Protein AF-A0A183GNK3-F1 (afdb_monomer)

InterPro domains:
  IPR004944 Cyclin-dependent kinase 5 activator [PF03261] (1-111)
  IPR004944 Cyclin-dependent kinase 5 activator [PTHR23401] (1-110)
  IPR036915 Cyclin-like superfamily [SSF47954] (1-109)

Radius of gyration: 15.93 Å; Cα contacts (8 Å, |Δi|>4): 62; chains: 1; bounding box: 38×26×45 Å

Solvent-accessible surface area (backbone atoms only — not comparable to full-atom values): 6895 Å² total; per-residue (Å²): 106,60,69,44,48,55,46,44,71,75,62,60,62,68,78,89,74,59,87,45,72,68,53,48,48,46,54,52,28,49,40,49,50,52,41,45,72,70,75,42,91,60,99,72,76,79,66,69,89,48,38,73,63,77,71,72,59,85,80,60,97,82,44,72,66,59,56,48,56,54,48,51,54,51,49,51,50,51,51,53,51,48,72,75,40,46,67,58,61,49,40,48,75,74,31,71,65,56,35,50,51,54,44,54,54,56,52,72,72,60,72,91,124

Organism: Heligmosomoides polygyrus (NCBI:txid6339)

Structure (mmCIF, N/CA/C/O backbone):
data_AF-A0A183GNK3-F1
#
_entry.id   AF-A0A183GNK3-F1
#
loop_
_atom_site.group_PDB
_atom_site.id
_atom_site.type_symbol
_atom_site.label_atom_id
_atom_site.label_alt_id
_atom_site.label_comp_id
_atom_site.label_asym_id
_atom_site.label_entity_id
_atom_site.label_seq_id
_atom_site.pdbx_PDB_ins_code
_atom_site.Cartn_x
_atom_site.Cartn_y
_atom_site.Cartn_z
_atom_site.occupancy
_atom_site.B_iso_or_equiv
_atom_site.auth_seq_id
_atom_site.auth_comp_id
_atom_site.auth_asym_id
_atom_site.auth_atom_id
_atom_site.pdbx_PDB_model_num
ATOM 1 N N . LEU A 1 1 ? -4.213 -8.257 6.061 1.00 89.69 1 LEU A N 1
ATOM 2 C CA . LEU A 1 1 ? -5.381 -7.957 5.198 1.00 89.69 1 LEU A CA 1
ATOM 3 C C . LEU A 1 1 ? -5.911 -6.544 5.417 1.00 89.69 1 LEU A C 1
ATOM 5 O O . LEU A 1 1 ? -5.967 -5.827 4.438 1.00 89.69 1 LEU A O 1
ATOM 9 N N . VAL A 1 2 ? -6.194 -6.102 6.652 1.00 95.88 2 VAL A N 1
ATOM 10 C CA . VAL A 1 2 ? -6.655 -4.716 6.931 1.00 95.88 2 VAL A CA 1
ATOM 11 C C . VAL A 1 2 ? -5.715 -3.646 6.361 1.00 95.88 2 VAL A C 1
ATOM 13 O O . VAL A 1 2 ? -6.167 -2.757 5.658 1.00 95.88 2 VAL A O 1
ATOM 16 N N . PHE A 1 3 ? -4.402 -3.781 6.578 1.00 96.19 3 PHE A N 1
ATOM 17 C CA . PHE A 1 3 ? -3.407 -2.866 6.002 1.00 96.19 3 PHE A CA 1
ATOM 18 C C . PHE A 1 3 ? -3.437 -2.846 4.466 1.00 96.19 3 PHE A C 1
ATOM 20 O O . PHE A 1 3 ? -3.416 -1.789 3.854 1.00 96.19 3 PHE A O 1
ATOM 27 N N . VAL A 1 4 ? -3.523 -4.022 3.837 1.00 95.25 4 VAL A N 1
ATOM 28 C CA . VAL A 1 4 ? -3.590 -4.138 2.371 1.00 95.25 4 VAL A CA 1
ATOM 29 C C . VAL A 1 4 ? -4.857 -3.462 1.847 1.00 95.25 4 VAL A C 1
ATOM 31 O O . VAL A 1 4 ? -4.789 -2.730 0.870 1.00 95.25 4 VAL A O 1
ATOM 34 N N . PHE A 1 5 ? -5.990 -3.674 2.519 1.00 95.44 5 PHE A N 1
ATOM 35 C CA . PHE A 1 5 ? -7.256 -3.021 2.202 1.00 95.44 5 PHE A CA 1
ATOM 36 C C . PHE A 1 5 ? -7.159 -1.495 2.314 1.00 95.44 5 PHE A C 1
ATOM 38 O O . PHE A 1 5 ? -7.562 -0.819 1.375 1.00 95.44 5 PHE A O 1
ATOM 45 N N . LEU A 1 6 ? -6.563 -0.970 3.395 1.00 95.38 6 LEU A N 1
ATOM 46 C CA . LEU A 1 6 ? -6.310 0.466 3.558 1.00 95.38 6 LEU A CA 1
ATOM 47 C C . LEU A 1 6 ? -5.543 1.029 2.359 1.00 95.38 6 LEU A C 1
ATOM 49 O O . LEU A 1 6 ? -5.962 2.017 1.782 1.00 95.38 6 LEU A O 1
ATOM 53 N N . ILE A 1 7 ? -4.438 0.400 1.957 1.00 93.94 7 ILE A N 1
ATOM 54 C CA . ILE A 1 7 ? -3.673 0.902 0.812 1.00 93.94 7 ILE A CA 1
ATOM 55 C C . ILE A 1 7 ? -4.502 0.808 -0.472 1.00 93.94 7 ILE A C 1
ATOM 57 O O . ILE A 1 7 ? -4.560 1.763 -1.231 1.00 93.94 7 ILE A O 1
ATOM 61 N N . ILE A 1 8 ? -5.1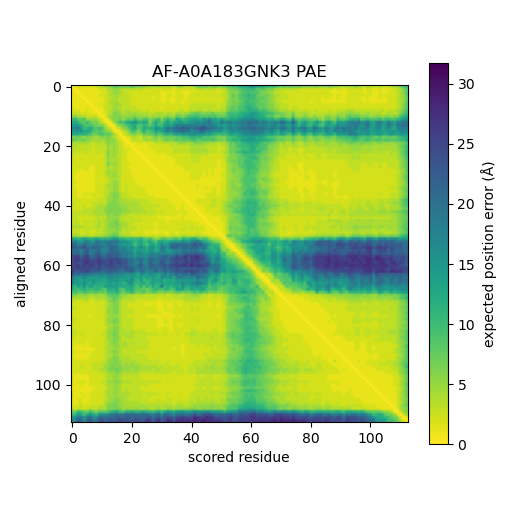74 -0.318 -0.716 1.00 92.75 8 ILE A N 1
ATOM 62 C CA . ILE A 1 8 ? -5.952 -0.527 -1.943 1.00 92.75 8 ILE A CA 1
ATOM 63 C C . ILE A 1 8 ? -7.074 0.509 -2.091 1.00 92.75 8 ILE A C 1
ATOM 65 O O . ILE A 1 8 ? -7.215 1.067 -3.175 1.00 92.75 8 ILE A O 1
ATOM 69 N N . ARG A 1 9 ? -7.845 0.785 -1.031 1.00 90.00 9 ARG A N 1
ATOM 70 C CA . ARG A 1 9 ? -8.970 1.735 -1.097 1.00 90.00 9 ARG A CA 1
ATOM 71 C C . ARG A 1 9 ? -8.518 3.180 -1.350 1.00 90.00 9 ARG A C 1
ATOM 73 O O . ARG A 1 9 ? -9.274 3.946 -1.923 1.00 90.00 9 ARG A O 1
ATOM 80 N N . GLU A 1 10 ? -7.312 3.541 -0.909 1.00 85.06 10 GLU A N 1
ATOM 81 C CA . GLU A 1 10 ? -6.766 4.898 -1.052 1.00 85.06 10 GLU A CA 1
ATOM 82 C C . GLU A 1 10 ? -6.034 5.097 -2.389 1.00 85.06 10 GLU A C 1
ATOM 84 O O . GLU A 1 10 ? -5.882 6.218 -2.866 1.00 85.06 10 GLU A O 1
ATOM 89 N N . VAL A 1 11 ? -5.545 4.002 -2.982 1.00 83.69 11 VAL A N 1
ATOM 90 C CA . VAL A 1 11 ? -4.636 4.026 -4.136 1.00 83.69 11 VAL A CA 1
ATOM 91 C C . VAL A 1 11 ? -5.314 3.665 -5.445 1.00 83.69 11 VAL A C 1
ATOM 93 O O . VAL A 1 11 ? -4.877 4.156 -6.487 1.00 83.69 11 VAL A O 1
ATOM 96 N N . ILE A 1 12 ? -6.310 2.771 -5.432 1.00 78.31 12 ILE A N 1
ATOM 97 C CA . ILE A 1 12 ? -7.057 2.462 -6.652 1.00 78.31 12 ILE A CA 1
ATOM 98 C C . ILE A 1 12 ? -7.705 3.774 -7.101 1.00 78.31 12 ILE A C 1
ATOM 100 O O . ILE A 1 12 ? -8.549 4.293 -6.372 1.00 78.31 12 ILE A O 1
ATOM 104 N N . PRO A 1 13 ? -7.285 4.347 -8.244 1.00 63.94 13 PRO A N 1
ATOM 105 C CA . PRO A 1 13 ? -7.796 5.645 -8.640 1.00 63.94 13 PRO A CA 1
ATOM 106 C C . PRO A 1 13 ? -9.271 5.501 -9.024 1.00 63.94 13 PRO A C 1
ATOM 108 O O . PRO A 1 13 ? -9.741 4.380 -9.245 1.00 63.94 13 PRO A O 1
ATOM 111 N N . ASP A 1 14 ? -9.984 6.626 -9.138 1.00 62.03 14 ASP A N 1
ATOM 112 C CA . ASP A 1 14 ? -11.353 6.642 -9.664 1.00 62.03 14 ASP A CA 1
ATOM 113 C C . ASP A 1 14 ? -11.448 5.740 -10.912 1.00 62.03 14 ASP A C 1
ATOM 115 O O . ASP A 1 14 ? -10.501 5.673 -11.713 1.00 62.03 14 ASP A O 1
ATOM 119 N N . GLU A 1 15 ? -12.565 5.011 -11.040 1.00 56.84 15 GLU A N 1
ATOM 120 C CA . GLU A 1 15 ? -12.781 3.887 -11.976 1.00 56.84 15 GLU A CA 1
ATOM 121 C C . GLU A 1 15 ? -12.317 4.161 -13.423 1.00 56.84 15 GLU A C 1
ATOM 123 O O . GLU A 1 15 ? -11.994 3.235 -14.165 1.00 56.84 15 GLU A O 1
ATOM 128 N N . GLU A 1 16 ? -12.216 5.431 -13.816 1.00 59.91 16 GLU A N 1
ATOM 129 C CA . GLU A 1 16 ? -11.749 5.898 -15.122 1.00 59.91 16 GLU A CA 1
ATOM 130 C C . GLU A 1 16 ? -10.278 5.575 -15.451 1.00 59.91 16 GLU A C 1
ATOM 132 O O . GLU A 1 16 ? -9.907 5.599 -16.622 1.00 59.91 16 GLU A O 1
ATOM 137 N N . SER A 1 17 ? -9.429 5.261 -14.469 1.00 69.06 17 SER A N 1
ATOM 138 C CA . SER A 1 17 ? -7.982 5.049 -14.680 1.00 69.06 17 SER A CA 1
ATOM 139 C C . SER A 1 17 ? -7.562 3.602 -14.981 1.00 69.06 17 SER A C 1
ATOM 141 O O . SER A 1 17 ? -6.451 3.365 -15.466 1.00 69.06 17 SER A O 1
ATOM 143 N N . ILE A 1 18 ? -8.416 2.623 -14.662 1.00 80.50 18 ILE A N 1
ATOM 144 C CA . ILE A 1 18 ? -8.109 1.195 -14.786 1.00 80.50 18 ILE A CA 1
ATOM 145 C C . ILE A 1 18 ? -8.842 0.647 -16.004 1.00 80.50 18 ILE A C 1
ATOM 147 O O . ILE A 1 18 ? -10.054 0.458 -15.994 1.00 80.50 18 ILE A O 1
ATOM 151 N N . HIS A 1 19 ? -8.091 0.360 -17.065 1.00 81.31 19 HIS A N 1
ATOM 152 C CA . HIS A 1 19 ? -8.669 -0.079 -18.336 1.00 81.31 19 HIS A CA 1
ATOM 153 C C . HIS A 1 19 ? -8.615 -1.596 -18.539 1.00 81.31 19 HIS A C 1
ATOM 155 O O . HIS A 1 19 ? -9.388 -2.136 -19.331 1.00 81.31 19 HIS A O 1
ATOM 161 N N . THR A 1 20 ? -7.708 -2.293 -17.848 1.00 86.12 20 THR A N 1
ATOM 162 C CA . THR A 1 20 ? -7.497 -3.737 -18.012 1.00 86.12 20 THR A CA 1
ATOM 163 C C . THR A 1 20 ? -7.339 -4.464 -16.676 1.00 86.12 20 THR A C 1
ATOM 165 O O . THR A 1 20 ? -7.006 -3.872 -15.646 1.00 86.12 20 THR A O 1
ATOM 168 N N . VAL A 1 21 ? -7.559 -5.783 -16.692 1.00 86.12 21 VAL A N 1
ATOM 169 C CA . VAL A 1 21 ? -7.325 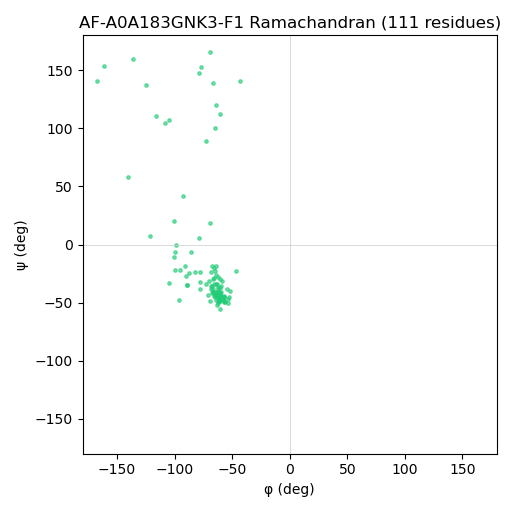-6.648 -15.523 1.00 86.12 21 VAL A CA 1
ATOM 170 C C . VAL A 1 21 ? -5.842 -6.651 -15.155 1.00 86.12 21 VAL A C 1
ATOM 172 O O . VAL A 1 21 ? -5.492 -6.703 -13.979 1.00 86.12 21 VAL A O 1
ATOM 175 N N . GLU A 1 22 ? -4.963 -6.563 -16.151 1.00 83.81 22 GLU A N 1
ATOM 176 C CA . GLU A 1 22 ? -3.522 -6.449 -15.975 1.00 83.81 22 GLU A CA 1
ATOM 177 C C . GLU A 1 22 ? -3.137 -5.156 -15.248 1.00 83.81 22 GLU A C 1
ATOM 179 O O . GLU A 1 22 ? -2.297 -5.204 -14.346 1.00 83.81 22 GLU A O 1
ATOM 184 N N . ASP A 1 23 ? -3.781 -4.031 -15.576 1.00 83.69 23 ASP A N 1
ATOM 185 C CA . ASP A 1 23 ? -3.564 -2.754 -14.888 1.00 83.69 23 ASP A CA 1
ATOM 186 C C . ASP A 1 23 ? -4.002 -2.842 -13.424 1.00 83.69 23 ASP A C 1
ATOM 188 O O . ASP A 1 23 ? -3.226 -2.503 -12.527 1.00 83.69 23 ASP A O 1
ATOM 192 N N . LEU A 1 24 ? -5.204 -3.372 -13.164 1.00 87.88 24 LEU A N 1
ATOM 193 C CA . LEU A 1 24 ? -5.699 -3.586 -11.801 1.00 87.88 24 LEU A CA 1
ATOM 194 C C . LEU A 1 24 ? -4.747 -4.481 -11.004 1.00 87.88 24 LEU A C 1
ATOM 196 O O . LEU A 1 24 ? -4.369 -4.172 -9.875 1.00 87.88 24 LEU A O 1
ATOM 200 N N . HIS A 1 25 ? -4.325 -5.591 -11.602 1.00 88.69 25 HIS A N 1
ATOM 201 C CA . HIS A 1 25 ? -3.414 -6.526 -10.967 1.00 88.69 25 HIS A CA 1
ATOM 202 C C . HIS A 1 25 ? -2.063 -5.856 -10.663 1.00 88.69 25 HIS A C 1
ATOM 204 O O . HIS A 1 25 ? -1.476 -6.122 -9.613 1.00 88.69 25 HIS A O 1
ATOM 210 N N . ALA A 1 26 ? -1.572 -4.959 -11.530 1.00 88.00 26 ALA A N 1
ATOM 211 C CA . ALA A 1 26 ? -0.319 -4.240 -11.306 1.00 88.00 26 ALA A CA 1
ATOM 212 C C . ALA A 1 26 ? -0.424 -3.316 -10.088 1.00 88.00 26 ALA A C 1
ATOM 214 O O . ALA A 1 26 ? 0.481 -3.306 -9.251 1.00 88.00 26 ALA A O 1
ATOM 215 N N . TRP A 1 27 ? -1.541 -2.597 -9.955 1.00 89.50 27 TRP A N 1
ATOM 216 C CA . TRP A 1 27 ? -1.836 -1.772 -8.783 1.00 89.50 27 TRP A CA 1
ATOM 217 C C . TRP A 1 27 ? -1.921 -2.602 -7.504 1.00 89.50 27 TRP A C 1
ATOM 219 O O . TRP A 1 27 ? -1.248 -2.288 -6.520 1.00 89.50 27 TRP A O 1
ATOM 229 N N . VAL A 1 28 ? -2.672 -3.706 -7.529 1.00 92.12 28 VAL A N 1
ATOM 230 C CA . VAL A 1 28 ? -2.821 -4.603 -6.373 1.00 92.12 28 VAL A CA 1
ATOM 231 C C . VAL A 1 28 ? -1.471 -5.181 -5.940 1.00 92.12 28 VAL A C 1
ATOM 233 O O . VAL A 1 28 ? -1.169 -5.205 -4.747 1.00 92.12 28 VAL A O 1
ATOM 236 N N . LEU A 1 29 ? -0.616 -5.597 -6.880 1.00 93.50 29 LEU A N 1
ATOM 237 C CA . LEU A 1 29 ? 0.720 -6.108 -6.556 1.00 93.50 29 LEU A CA 1
ATOM 238 C C . LEU A 1 29 ? 1.659 -5.026 -6.024 1.00 93.50 29 LEU A C 1
ATOM 240 O O . LEU A 1 29 ? 2.450 -5.316 -5.127 1.00 93.50 29 LEU A O 1
ATOM 244 N N . THR A 1 30 ? 1.567 -3.788 -6.516 1.00 93.75 30 THR A N 1
ATOM 245 C CA . THR A 1 30 ? 2.292 -2.658 -5.924 1.00 93.75 30 THR A CA 1
ATOM 246 C C . THR A 1 30 ? 1.849 -2.430 -4.471 1.00 93.75 30 THR A C 1
ATOM 248 O O . THR A 1 30 ? 2.703 -2.342 -3.586 1.00 93.75 30 THR A O 1
ATOM 251 N N . CYS A 1 31 ? 0.541 -2.430 -4.191 1.00 95.00 31 CYS A N 1
ATOM 252 C CA . CYS A 1 31 ? 0.007 -2.304 -2.827 1.00 95.00 31 CYS A CA 1
ATOM 253 C C . CYS A 1 31 ? 0.482 -3.452 -1.923 1.00 95.00 31 CYS A C 1
ATOM 255 O O . CYS A 1 31 ? 0.866 -3.246 -0.767 1.00 95.00 31 CYS A O 1
ATOM 257 N N . LEU A 1 32 ? 0.499 -4.674 -2.460 1.00 95.81 32 LEU A N 1
ATOM 258 C CA . LEU A 1 32 ? 0.962 -5.856 -1.747 1.00 95.81 32 LEU A CA 1
ATOM 259 C C . LEU A 1 32 ? 2.460 -5.769 -1.433 1.00 95.81 32 LEU A C 1
ATOM 261 O O . LEU A 1 32 ? 2.852 -6.035 -0.300 1.00 95.81 32 LEU A O 1
ATOM 265 N N . TYR A 1 33 ? 3.290 -5.344 -2.387 1.00 96.38 33 TYR A N 1
ATOM 266 C CA . TYR A 1 33 ? 4.726 -5.152 -2.174 1.00 96.38 33 TYR A CA 1
ATOM 267 C C . TYR A 1 33 ? 5.020 -4.135 -1.066 1.00 96.38 33 TYR A C 1
ATOM 269 O O . TYR A 1 33 ? 5.844 -4.399 -0.188 1.00 96.38 33 TYR A O 1
ATOM 277 N N . ILE A 1 34 ? 4.319 -2.998 -1.066 1.00 96.56 34 ILE A N 1
ATOM 278 C CA . ILE A 1 34 ? 4.433 -1.986 -0.005 1.00 96.56 34 ILE A CA 1
ATOM 279 C C . ILE A 1 34 ? 4.023 -2.586 1.341 1.00 96.56 34 ILE A C 1
ATOM 281 O O . ILE A 1 34 ? 4.725 -2.415 2.333 1.00 96.56 34 ILE A O 1
ATOM 285 N N . SER A 1 35 ? 2.931 -3.353 1.369 1.00 96.88 35 SER A N 1
ATOM 286 C CA . SER A 1 35 ? 2.447 -4.010 2.586 1.00 96.88 35 SER A CA 1
ATOM 287 C C . SER A 1 35 ? 3.458 -5.005 3.155 1.00 96.88 35 SER A C 1
ATOM 289 O O . SER A 1 35 ? 3.692 -5.003 4.360 1.00 96.88 35 SER A O 1
ATOM 291 N N . TYR A 1 36 ? 4.093 -5.822 2.308 1.00 97.25 36 TYR A N 1
ATOM 292 C CA . TYR A 1 36 ? 5.190 -6.697 2.728 1.00 97.25 36 TYR A CA 1
ATOM 293 C C . TYR A 1 36 ? 6.379 -5.889 3.245 1.00 97.25 36 TYR A C 1
ATOM 295 O O . TYR A 1 36 ? 6.927 -6.213 4.291 1.00 97.25 36 TYR A O 1
ATOM 303 N N . SER A 1 37 ? 6.747 -4.815 2.549 1.00 97.00 37 SER A N 1
ATOM 304 C CA . SER A 1 37 ? 7.891 -3.978 2.922 1.00 97.00 37 SER A CA 1
ATOM 305 C C . SER A 1 37 ? 7.684 -3.232 4.246 1.00 97.00 37 SER A C 1
ATOM 307 O O . SER A 1 37 ? 8.658 -2.956 4.934 1.00 97.00 37 SER A O 1
ATOM 309 N N . TYR A 1 38 ? 6.437 -2.902 4.601 1.00 96.62 38 TYR A N 1
ATOM 310 C CA . TYR A 1 38 ? 6.109 -2.136 5.806 1.00 96.62 38 TYR A CA 1
ATOM 311 C C . TYR A 1 38 ? 5.710 -3.017 7.003 1.00 96.62 38 TYR A C 1
ATOM 313 O O . TYR A 1 38 ? 6.204 -2.813 8.105 1.00 96.62 38 TYR A O 1
ATOM 321 N N . MET A 1 39 ? 4.816 -3.994 6.801 1.00 96.69 39 MET A N 1
ATOM 322 C CA . MET A 1 39 ? 4.267 -4.851 7.870 1.00 96.69 39 MET A CA 1
ATOM 323 C C . MET A 1 39 ? 4.939 -6.227 7.959 1.00 96.69 39 MET A C 1
ATOM 325 O O . MET A 1 39 ? 4.588 -7.030 8.823 1.00 96.69 39 MET A O 1
ATOM 329 N N . GLY A 1 40 ? 5.817 -6.561 7.016 1.00 95.75 40 GLY A N 1
ATOM 330 C CA . GLY A 1 40 ? 6.451 -7.867 6.958 1.00 95.75 40 GLY A CA 1
ATOM 331 C C . GLY A 1 40 ? 7.579 -8.030 7.978 1.00 95.75 40 GLY A C 1
ATOM 332 O O . GLY A 1 40 ? 8.241 -7.071 8.353 1.00 95.75 40 GLY A O 1
ATOM 333 N N . ASN A 1 41 ? 7.830 -9.275 8.385 1.00 96.44 41 ASN A N 1
ATOM 334 C CA . ASN A 1 41 ? 8.859 -9.595 9.383 1.00 96.44 41 ASN A CA 1
ATOM 335 C C . ASN A 1 41 ? 10.277 -9.686 8.792 1.00 96.44 41 ASN A C 1
ATOM 337 O O . ASN A 1 41 ? 11.257 -9.547 9.521 1.00 96.44 41 ASN A O 1
ATOM 341 N N . GLU A 1 42 ? 10.395 -9.954 7.489 1.00 97.88 42 GLU A N 1
ATOM 342 C CA . GLU A 1 42 ? 11.682 -10.023 6.797 1.00 97.88 42 GLU A CA 1
ATOM 343 C C . GLU A 1 42 ? 12.231 -8.631 6.480 1.00 97.88 42 GLU A C 1
ATOM 345 O O . GLU A 1 42 ? 11.489 -7.713 6.134 1.00 97.88 42 GLU A O 1
ATOM 350 N N . ILE A 1 43 ? 13.558 -8.507 6.487 1.00 96.19 43 ILE A N 1
ATOM 351 C CA . ILE A 1 43 ? 14.258 -7.251 6.173 1.00 96.19 43 ILE A CA 1
ATOM 352 C C . ILE A 1 43 ? 14.114 -6.814 4.707 1.00 96.19 43 ILE A C 1
ATOM 354 O O . ILE A 1 43 ? 14.401 -5.668 4.372 1.00 96.19 43 ILE A O 1
ATOM 358 N N . SER A 1 44 ? 13.744 -7.731 3.808 1.00 96.44 44 SER A N 1
ATOM 359 C CA . SER A 1 44 ? 13.553 -7.431 2.389 1.00 96.44 44 SER A CA 1
ATOM 360 C C . SER A 1 44 ? 12.721 -8.504 1.697 1.00 96.44 44 SER A C 1
ATOM 362 O O . SER A 1 44 ? 12.758 -9.674 2.079 1.00 96.44 44 SER A O 1
ATOM 364 N N . TYR A 1 45 ? 12.035 -8.107 0.626 1.00 95.94 45 TYR A N 1
ATOM 365 C CA . TYR A 1 45 ? 11.267 -9.004 -0.231 1.00 95.94 45 TYR A CA 1
ATOM 366 C C . TYR A 1 45 ? 11.731 -8.858 -1.684 1.00 95.94 45 TYR A C 1
ATOM 368 O O . TYR A 1 45 ? 11.955 -7.739 -2.152 1.00 95.94 45 TYR A O 1
ATOM 376 N N . PRO A 1 46 ? 11.894 -9.964 -2.433 1.00 94.06 46 PRO A N 1
ATOM 377 C CA . PRO A 1 46 ? 12.309 -9.888 -3.826 1.00 94.06 46 PRO A CA 1
ATOM 378 C C . PRO A 1 46 ? 11.218 -9.219 -4.669 1.00 94.06 46 PRO A C 1
ATOM 380 O O . PRO A 1 46 ? 10.048 -9.543 -4.528 1.00 94.06 46 PRO A O 1
ATOM 383 N N . LEU A 1 47 ? 11.599 -8.348 -5.608 1.00 90.50 47 LEU A N 1
ATOM 384 C CA . LEU A 1 47 ? 10.653 -7.626 -6.474 1.00 90.50 47 LEU A CA 1
ATOM 385 C C . LEU A 1 47 ? 9.945 -8.529 -7.503 1.00 90.50 47 LEU A C 1
ATOM 387 O O . LEU A 1 47 ? 8.810 -8.281 -7.893 1.00 90.50 47 LEU A O 1
ATOM 391 N N . LYS A 1 48 ? 10.623 -9.583 -7.970 1.00 87.88 48 LYS A N 1
ATOM 392 C CA . LYS A 1 48 ? 10.181 -10.423 -9.100 1.00 87.88 48 LYS A CA 1
ATOM 393 C C . LYS A 1 48 ? 8.736 -10.959 -8.998 1.00 87.88 48 LYS A C 1
ATOM 395 O O . LYS A 1 48 ? 8.078 -10.965 -10.033 1.00 87.88 48 LYS A O 1
ATOM 400 N N . PRO A 1 49 ? 8.227 -11.400 -7.831 1.00 90.00 49 PRO A N 1
ATOM 401 C CA . PRO A 1 49 ? 6.841 -11.854 -7.681 1.00 90.00 49 PRO A CA 1
ATOM 402 C C . PRO A 1 49 ? 5.786 -10.757 -7.880 1.00 90.00 49 PRO A C 1
ATOM 404 O O . PRO A 1 49 ? 4.640 -11.077 -8.165 1.00 90.00 49 PRO A O 1
ATOM 407 N N . PHE A 1 50 ? 6.162 -9.482 -7.748 1.00 90.81 50 PHE A N 1
ATOM 408 C CA . PHE A 1 50 ? 5.247 -8.335 -7.790 1.00 90.81 50 PHE A CA 1
ATOM 409 C C . PHE A 1 50 ? 5.205 -7.642 -9.161 1.00 90.81 50 PHE A C 1
ATOM 411 O O . PHE A 1 50 ? 4.477 -6.672 -9.351 1.00 90.81 50 PHE A O 1
ATOM 418 N N . LEU A 1 51 ? 5.976 -8.137 -10.134 1.00 86.88 51 LEU A N 1
ATOM 419 C CA . LEU A 1 51 ? 6.010 -7.630 -11.504 1.00 86.88 51 LEU A CA 1
ATOM 420 C C . LEU A 1 51 ? 5.346 -8.636 -12.452 1.00 86.88 51 LEU A C 1
ATOM 422 O O . LEU A 1 51 ? 5.950 -9.647 -12.817 1.00 86.88 51 LEU A O 1
ATOM 426 N N . ILE A 1 52 ? 4.121 -8.329 -12.886 1.00 73.19 52 ILE A N 1
ATOM 427 C CA . ILE A 1 52 ? 3.271 -9.185 -13.741 1.00 73.19 52 ILE A CA 1
ATOM 428 C C . ILE A 1 52 ? 3.997 -9.638 -15.009 1.00 73.19 52 ILE A C 1
ATOM 430 O O . ILE A 1 52 ? 3.976 -10.815 -15.383 1.00 73.19 52 ILE A O 1
ATOM 434 N N . GLU A 1 53 ? 4.684 -8.712 -15.673 1.00 6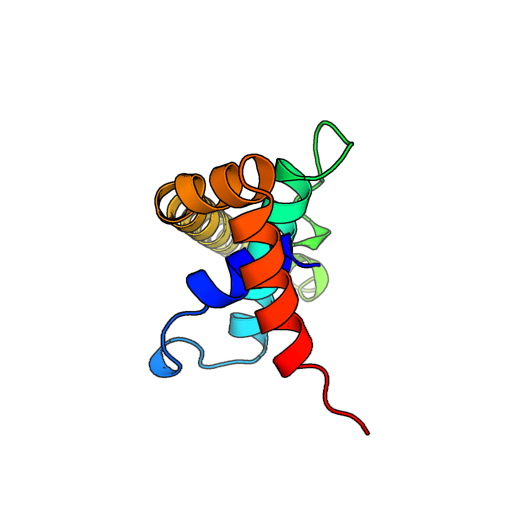3.41 53 GLU A N 1
ATOM 435 C CA . GLU A 1 53 ? 5.193 -8.958 -17.018 1.00 63.41 53 GLU A CA 1
ATOM 436 C C . GLU A 1 53 ? 6.476 -9.816 -17.042 1.00 63.41 53 GLU A C 1
ATOM 438 O O . GLU A 1 53 ? 6.715 -10.557 -17.999 1.00 63.41 53 GLU A O 1
ATOM 443 N N . LEU A 1 54 ? 7.245 -9.842 -15.940 1.00 53.38 54 LEU A N 1
ATOM 444 C CA . LEU A 1 54 ? 8.418 -10.719 -15.779 1.00 53.38 54 LEU A CA 1
ATOM 445 C C . LEU A 1 54 ? 8.053 -12.205 -15.666 1.00 53.38 54 LEU A C 1
ATOM 447 O O . LEU A 1 54 ? 8.897 -13.073 -15.922 1.00 53.38 54 LEU A O 1
ATOM 451 N N . VAL A 1 55 ? 6.822 -12.511 -15.250 1.00 51.28 55 VAL A N 1
ATOM 452 C CA . VAL A 1 55 ? 6.350 -13.889 -15.070 1.00 51.28 55 VAL A CA 1
ATOM 453 C C . VAL A 1 55 ? 5.744 -14.430 -16.369 1.00 51.28 55 VAL A C 1
ATOM 455 O O . VAL A 1 55 ? 5.968 -15.597 -16.690 1.00 51.28 55 VAL A O 1
ATOM 458 N N . SER A 1 56 ? 5.074 -13.579 -17.157 1.00 51.31 56 SER A N 1
ATOM 459 C CA . SER A 1 56 ? 4.378 -13.979 -18.391 1.00 51.31 56 SER A CA 1
ATOM 460 C C . SER A 1 56 ? 5.259 -13.933 -19.660 1.00 51.31 56 SER A C 1
ATOM 462 O O . SER A 1 56 ? 5.169 -14.814 -20.516 1.00 51.31 56 SER A O 1
ATOM 464 N N . ARG A 1 57 ? 6.203 -12.983 -19.791 1.00 53.50 57 ARG A N 1
ATOM 465 C CA . ARG A 1 57 ? 6.976 -12.760 -21.040 1.00 53.50 57 ARG A CA 1
ATOM 466 C C . ARG A 1 57 ? 8.321 -13.498 -21.148 1.00 53.50 57 ARG A C 1
ATOM 468 O O . ARG A 1 57 ? 9.289 -12.966 -21.687 1.00 53.50 57 ARG A O 1
ATOM 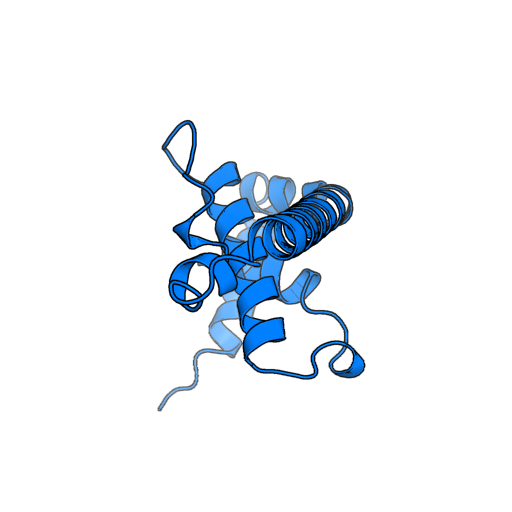475 N N . ARG A 1 58 ? 8.411 -14.771 -20.745 1.00 52.00 58 ARG A N 1
ATOM 476 C CA . ARG A 1 58 ? 9.637 -15.592 -20.948 1.00 52.00 58 ARG A CA 1
ATOM 477 C C . ARG A 1 58 ? 9.950 -15.976 -22.415 1.00 52.00 58 ARG A C 1
ATOM 479 O O . ARG A 1 58 ? 10.714 -16.909 -22.639 1.00 52.00 58 ARG A O 1
ATOM 486 N N . LYS A 1 59 ? 9.401 -15.300 -23.432 1.00 48.19 59 LYS A N 1
ATOM 487 C CA . LYS A 1 59 ? 9.607 -15.658 -24.850 1.00 48.19 59 LYS A CA 1
ATOM 488 C C . LYS A 1 59 ? 9.771 -14.451 -25.787 1.00 48.19 59 LYS A C 1
ATOM 490 O O . LYS A 1 59 ? 9.011 -14.326 -26.733 1.00 48.19 59 LYS A O 1
ATOM 495 N N . CYS A 1 60 ? 10.746 -13.567 -25.579 1.00 51.31 60 CYS A N 1
ATOM 496 C CA . CYS A 1 60 ? 11.406 -12.891 -26.710 1.00 51.31 60 CYS A CA 1
ATOM 497 C C . CYS A 1 60 ? 12.675 -12.170 -26.247 1.00 51.31 60 CYS A C 1
ATOM 499 O O . CYS A 1 60 ? 12.682 -11.530 -25.202 1.00 51.31 60 CYS A O 1
ATOM 501 N N . ASP A 1 61 ? 13.739 -12.207 -27.042 1.00 53.41 61 ASP A N 1
ATOM 502 C CA . ASP A 1 61 ? 15.060 -11.651 -26.697 1.00 53.41 61 ASP A CA 1
ATOM 503 C C . ASP A 1 61 ? 15.157 -10.111 -26.859 1.00 53.41 61 ASP A C 1
ATOM 505 O O . ASP A 1 61 ? 16.207 -9.501 -26.685 1.00 53.41 61 ASP A O 1
ATOM 509 N N . ARG A 1 62 ? 14.039 -9.435 -27.174 1.00 55.19 62 ARG A N 1
ATOM 510 C CA . ARG A 1 62 ? 13.951 -7.971 -27.381 1.00 55.19 62 ARG A CA 1
ATOM 511 C C . ARG A 1 62 ? 13.379 -7.219 -26.163 1.00 55.19 62 ARG A C 1
ATOM 513 O O . ARG A 1 62 ? 12.896 -6.099 -26.280 1.00 55.19 62 ARG A O 1
ATOM 520 N N . THR A 1 63 ? 13.427 -7.849 -24.990 1.00 54.19 63 THR A N 1
ATOM 521 C CA . THR A 1 63 ? 12.564 -7.530 -23.833 1.00 54.19 63 THR A CA 1
ATOM 522 C C . THR A 1 63 ? 13.256 -6.678 -22.757 1.00 54.19 63 THR A C 1
ATOM 524 O O . THR A 1 63 ? 12.597 -6.128 -21.885 1.00 54.19 63 THR A O 1
ATOM 527 N N . ARG A 1 64 ? 14.582 -6.475 -22.817 1.00 58.31 64 ARG A N 1
ATOM 528 C CA . ARG A 1 64 ? 15.333 -5.783 -21.746 1.00 58.31 64 ARG A CA 1
ATOM 529 C C . ARG A 1 64 ? 14.971 -4.301 -21.564 1.00 58.31 64 ARG A C 1
ATOM 531 O O . ARG A 1 64 ? 15.007 -3.826 -20.435 1.00 58.31 64 ARG A O 1
ATO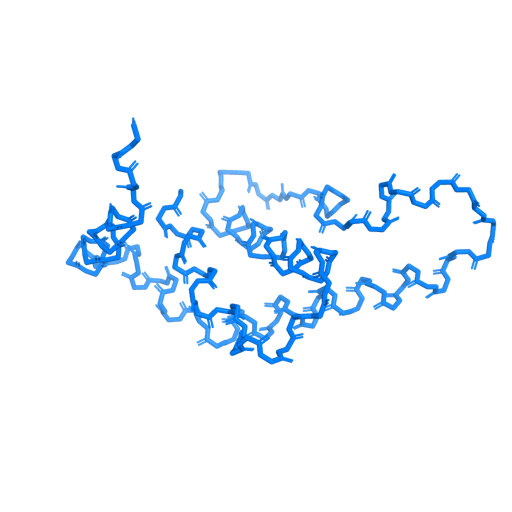M 538 N N . LEU A 1 65 ? 14.634 -3.587 -22.643 1.00 57.31 65 LEU A N 1
ATOM 539 C CA . LEU A 1 65 ? 14.284 -2.160 -22.581 1.00 57.31 65 LEU A CA 1
ATOM 540 C C . LEU A 1 65 ? 12.848 -1.936 -22.074 1.00 57.31 65 LEU A C 1
ATOM 542 O O . LEU A 1 65 ? 12.626 -1.039 -21.271 1.00 57.31 65 LEU A O 1
ATOM 546 N N . LEU A 1 66 ? 11.903 -2.795 -22.474 1.00 59.00 66 LEU A N 1
ATOM 547 C CA . LEU A 1 66 ? 10.523 -2.774 -21.965 1.00 59.00 66 LEU A CA 1
ATOM 548 C C . LEU A 1 66 ? 10.482 -3.076 -20.460 1.00 59.00 66 LEU A C 1
ATOM 550 O O . LEU A 1 66 ? 9.882 -2.326 -19.700 1.00 59.00 66 LEU A O 1
ATOM 554 N N . LEU A 1 67 ? 11.251 -4.075 -20.011 1.00 60.34 67 LEU A N 1
ATOM 555 C CA . LEU A 1 67 ? 11.353 -4.414 -18.588 1.00 60.34 67 LEU A CA 1
ATOM 556 C C . LEU A 1 67 ? 11.932 -3.291 -17.719 1.00 60.34 67 LEU A C 1
ATOM 558 O O . LEU A 1 67 ? 11.648 -3.252 -16.526 1.00 60.34 67 LEU A O 1
ATOM 562 N N . LEU A 1 68 ? 12.774 -2.412 -18.274 1.00 62.22 68 LEU A N 1
ATOM 563 C CA . LEU A 1 68 ? 13.264 -1.240 -17.543 1.00 62.22 68 LEU A CA 1
ATOM 564 C C . LEU A 1 68 ? 12.126 -0.240 -17.316 1.00 62.22 68 LEU A C 1
ATOM 566 O O . LEU A 1 68 ? 11.879 0.115 -16.169 1.00 62.22 68 LEU A O 1
ATOM 570 N N . GLY A 1 69 ? 11.369 0.092 -18.367 1.00 69.56 69 GLY A N 1
ATOM 571 C CA . GLY A 1 69 ? 10.213 0.986 -18.258 1.00 69.56 69 GLY A CA 1
ATOM 572 C C . GLY A 1 69 ? 9.130 0.471 -17.304 1.00 69.56 69 GLY A C 1
ATOM 573 O O . GLY A 1 69 ? 8.533 1.255 -16.571 1.00 69.56 69 GLY A O 1
ATOM 574 N N . ASP A 1 70 ? 8.909 -0.844 -17.242 1.00 72.06 70 ASP A N 1
ATOM 575 C CA . ASP A 1 70 ? 7.916 -1.425 -16.327 1.00 72.06 70 ASP A CA 1
ATOM 576 C C . ASP A 1 70 ? 8.364 -1.389 -14.864 1.00 72.06 70 ASP A C 1
ATOM 578 O O . ASP A 1 70 ? 7.542 -1.210 -13.961 1.00 72.06 70 ASP A O 1
ATOM 582 N N . ARG A 1 71 ? 9.673 -1.531 -14.614 1.00 85.44 71 ARG A N 1
ATOM 583 C CA . 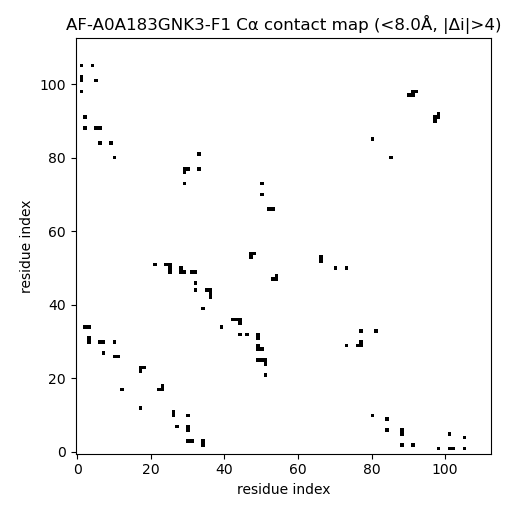ARG A 1 71 ? 10.226 -1.331 -13.271 1.00 85.44 71 ARG A CA 1
ATOM 584 C C . ARG A 1 71 ? 10.133 0.123 -12.847 1.00 85.44 71 ARG A C 1
ATOM 586 O O . ARG A 1 71 ? 9.766 0.370 -11.705 1.00 85.44 71 ARG A O 1
ATOM 593 N N . ASP A 1 72 ? 10.430 1.055 -13.743 1.00 88.44 72 ASP A N 1
ATOM 594 C CA . ASP A 1 72 ? 10.368 2.482 -13.434 1.00 88.44 72 ASP A CA 1
ATOM 595 C C . ASP A 1 72 ? 8.936 2.892 -13.070 1.00 88.44 72 ASP A C 1
ATOM 597 O O . ASP A 1 72 ? 8.727 3.480 -12.014 1.00 88.44 72 ASP A O 1
ATOM 601 N N . LYS A 1 73 ? 7.933 2.446 -13.842 1.00 86.44 73 LYS A N 1
ATOM 602 C CA . LYS A 1 73 ? 6.509 2.647 -13.514 1.00 86.44 73 LYS A CA 1
ATOM 603 C C . LYS A 1 73 ? 6.111 2.034 -12.174 1.00 86.44 73 LYS A C 1
ATOM 605 O O . LYS A 1 73 ? 5.327 2.615 -11.430 1.00 86.44 73 LYS A O 1
ATOM 610 N N . PHE A 1 74 ? 6.608 0.835 -11.866 1.00 90.50 74 PHE A N 1
ATOM 611 C CA . PHE A 1 74 ? 6.346 0.203 -10.575 1.00 90.50 74 PHE A CA 1
ATOM 612 C C . PHE A 1 74 ? 6.899 1.049 -9.423 1.00 90.50 74 PHE A C 1
ATOM 614 O O . PHE A 1 74 ? 6.189 1.292 -8.449 1.00 90.50 74 PHE A O 1
ATOM 621 N N . TRP A 1 75 ? 8.143 1.515 -9.543 1.00 93.69 75 TRP A N 1
ATOM 622 C CA . TRP A 1 75 ? 8.781 2.329 -8.514 1.00 93.69 75 TRP A CA 1
ATOM 623 C C . TRP A 1 75 ? 8.153 3.710 -8.381 1.00 93.69 75 TRP A C 1
ATOM 625 O O . TRP A 1 75 ? 7.979 4.174 -7.260 1.00 93.69 75 TRP A O 1
ATOM 635 N N . GLU A 1 76 ? 7.764 4.331 -9.492 1.00 92.00 76 GLU A N 1
ATOM 636 C CA . GLU A 1 76 ? 7.009 5.582 -9.499 1.00 92.00 76 GLU A CA 1
ATOM 637 C C . GLU A 1 76 ? 5.710 5.429 -8.701 1.00 92.00 76 GLU A C 1
ATOM 639 O O . GLU A 1 76 ? 5.487 6.184 -7.757 1.00 92.00 76 GLU A O 1
ATOM 644 N N . ARG A 1 77 ? 4.921 4.374 -8.967 1.00 90.81 77 ARG A N 1
ATOM 645 C CA . ARG A 1 77 ? 3.733 4.062 -8.157 1.00 90.81 77 ARG A CA 1
ATOM 646 C C . ARG A 1 77 ? 4.082 3.866 -6.683 1.00 90.81 77 ARG A C 1
ATOM 648 O O . ARG A 1 77 ? 3.394 4.416 -5.832 1.00 90.81 77 ARG A O 1
ATOM 655 N N . CYS A 1 78 ? 5.142 3.118 -6.360 1.00 94.75 78 CYS A N 1
ATOM 656 C CA . CYS A 1 78 ? 5.560 2.932 -4.967 1.00 94.75 78 CYS A CA 1
ATOM 657 C C . CYS A 1 78 ? 5.845 4.257 -4.259 1.00 94.75 78 CYS A C 1
ATOM 659 O O . CYS A 1 78 ? 5.365 4.460 -3.146 1.00 94.75 78 CYS A O 1
ATOM 661 N N . VAL A 1 79 ? 6.621 5.140 -4.891 1.00 94.81 79 VAL A N 1
ATOM 662 C CA . VAL A 1 79 ? 6.967 6.447 -4.325 1.00 94.81 79 VAL A CA 1
ATOM 663 C C . VAL A 1 79 ? 5.706 7.279 -4.133 1.00 94.81 79 VAL A C 1
ATOM 665 O O . VAL A 1 79 ? 5.481 7.758 -3.027 1.00 94.81 79 VAL A O 1
ATOM 668 N N . THR A 1 80 ? 4.846 7.374 -5.149 1.00 92.56 80 THR A N 1
ATOM 669 C CA . THR A 1 80 ? 3.584 8.118 -5.057 1.00 92.56 80 THR A CA 1
ATOM 670 C C . THR A 1 80 ? 2.715 7.619 -3.906 1.00 92.56 80 THR A C 1
ATOM 672 O O . THR A 1 80 ? 2.285 8.418 -3.080 1.00 92.56 80 THR A O 1
ATOM 675 N N . ILE A 1 81 ? 2.506 6.304 -3.791 1.00 92.69 81 ILE A 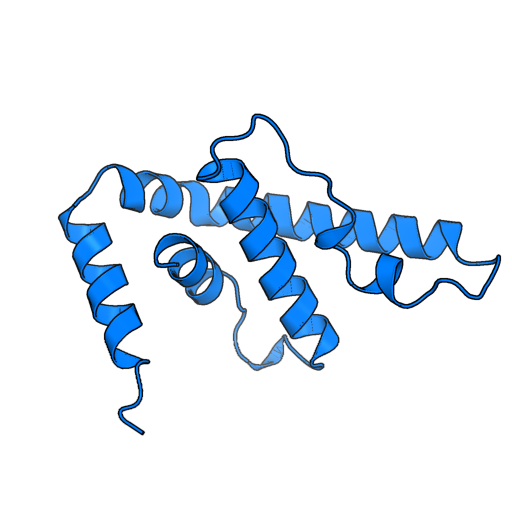N 1
ATOM 676 C CA . ILE A 1 81 ? 1.664 5.719 -2.738 1.00 92.69 81 ILE A CA 1
ATOM 677 C C . ILE A 1 81 ? 2.231 6.022 -1.349 1.00 92.69 81 ILE A C 1
ATOM 679 O O . ILE A 1 81 ? 1.505 6.468 -0.464 1.00 92.69 81 ILE A O 1
ATOM 683 N N . VAL A 1 82 ? 3.529 5.787 -1.144 1.00 95.19 82 VAL A N 1
ATOM 684 C CA . VAL A 1 82 ? 4.160 5.993 0.167 1.00 95.19 82 VAL A CA 1
ATOM 685 C C . VAL A 1 82 ? 4.165 7.475 0.536 1.00 95.19 82 VAL A C 1
ATOM 687 O O . VAL A 1 82 ? 3.884 7.818 1.682 1.00 95.19 82 VAL A O 1
ATOM 690 N N . THR A 1 83 ? 4.444 8.367 -0.412 1.00 95.12 83 THR A N 1
ATOM 691 C CA . THR A 1 83 ? 4.419 9.809 -0.155 1.00 95.12 83 THR A CA 1
ATOM 692 C C . THR A 1 83 ? 3.018 10.287 0.219 1.00 95.12 83 THR A C 1
ATOM 694 O O . THR A 1 83 ? 2.896 11.046 1.176 1.00 95.12 83 THR A O 1
ATOM 697 N N . SER A 1 84 ? 1.977 9.814 -0.467 1.00 93.69 84 SER A N 1
ATOM 698 C CA . SER A 1 84 ? 0.600 10.260 -0.228 1.00 93.69 84 SER A CA 1
ATOM 699 C C . SER A 1 84 ? -0.056 9.636 1.008 1.00 93.69 84 SER A C 1
ATOM 701 O O . SER A 1 84 ? -0.856 10.302 1.654 1.00 93.69 84 SER A O 1
ATOM 703 N N . HIS A 1 85 ? 0.280 8.388 1.361 1.00 94.69 85 HIS A N 1
ATOM 704 C CA . HIS A 1 85 ? -0.466 7.613 2.371 1.00 94.69 85 HIS A CA 1
ATOM 705 C C . HIS A 1 85 ? 0.373 7.147 3.571 1.00 94.69 85 HIS A C 1
ATOM 707 O O . HIS A 1 85 ? -0.116 6.395 4.415 1.00 94.69 85 HIS A O 1
ATOM 713 N N . SER A 1 86 ? 1.636 7.579 3.691 1.00 95.94 86 SER A N 1
ATOM 714 C CA . SER A 1 86 ? 2.497 7.197 4.828 1.00 95.94 86 SER A CA 1
ATOM 715 C C . SER A 1 86 ? 1.930 7.591 6.196 1.00 95.94 86 SER A C 1
ATOM 717 O O . SER A 1 86 ? 2.154 6.867 7.170 1.00 95.94 86 SER A O 1
ATOM 719 N N . GLU A 1 87 ? 1.174 8.690 6.280 1.00 97.00 87 GLU A N 1
ATOM 720 C CA . GLU A 1 87 ? 0.493 9.095 7.514 1.00 97.00 87 GLU A CA 1
ATOM 721 C C . GLU A 1 87 ? -0.539 8.047 7.945 1.00 97.00 87 GLU A C 1
ATOM 723 O O . GLU A 1 87 ? -0.481 7.566 9.077 1.00 97.00 87 GLU A O 1
ATOM 728 N N . ASP A 1 88 ? -1.414 7.614 7.036 1.00 95.88 88 ASP A N 1
ATOM 729 C CA . ASP A 1 88 ? -2.430 6.601 7.329 1.00 95.88 88 ASP A CA 1
ATOM 730 C C . ASP A 1 88 ? -1.815 5.226 7.606 1.00 95.88 88 ASP A C 1
ATOM 732 O O . ASP A 1 88 ? -2.273 4.510 8.500 1.00 95.88 88 ASP A O 1
ATOM 736 N N . MET A 1 89 ? -0.724 4.872 6.915 1.00 96.12 89 MET A N 1
ATOM 737 C CA . MET A 1 89 ? 0.046 3.651 7.191 1.00 96.12 89 MET A CA 1
ATOM 738 C C . MET A 1 89 ? 0.547 3.613 8.641 1.00 96.12 89 MET A C 1
ATOM 740 O O . MET A 1 89 ? 0.425 2.589 9.323 1.00 96.12 89 MET A O 1
ATOM 744 N N . LEU A 1 90 ? 1.089 4.733 9.129 1.00 97.50 90 LEU A N 1
ATOM 745 C CA . LEU A 1 90 ? 1.542 4.863 10.511 1.00 97.50 90 LEU A 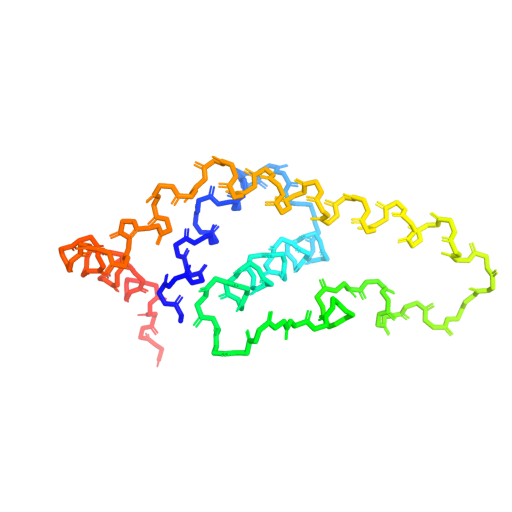CA 1
ATOM 746 C C . LEU A 1 90 ? 0.359 4.921 11.484 1.00 97.50 90 LEU A C 1
ATOM 748 O O . LEU A 1 90 ? 0.382 4.262 12.527 1.00 97.50 90 LEU A O 1
ATOM 752 N N . ARG A 1 91 ? -0.686 5.682 11.146 1.00 97.69 91 ARG A N 1
ATOM 753 C CA . ARG A 1 91 ? -1.893 5.853 11.962 1.00 97.69 91 ARG A CA 1
ATOM 754 C C . ARG A 1 91 ? -2.610 4.531 12.202 1.00 97.69 91 ARG A C 1
ATOM 756 O O . ARG A 1 91 ? -3.072 4.293 13.315 1.00 97.69 91 ARG A O 1
ATOM 763 N N . LEU A 1 92 ? -2.647 3.646 11.205 1.00 97.12 92 LEU A N 1
ATOM 764 C CA . LEU A 1 92 ? -3.222 2.305 11.336 1.00 97.12 92 LEU A CA 1
ATOM 765 C C . LEU A 1 92 ? -2.513 1.464 12.405 1.00 97.12 92 LEU A C 1
ATOM 767 O O . LEU A 1 92 ? -3.146 0.629 13.044 1.00 97.12 92 LEU A O 1
ATOM 771 N N . ASN A 1 93 ? -1.220 1.705 12.631 1.00 94.69 93 ASN A N 1
ATOM 772 C CA . ASN A 1 93 ? -0.430 1.000 13.639 1.00 94.69 93 ASN A CA 1
ATOM 773 C C . ASN A 1 93 ? -0.452 1.680 15.014 1.00 94.69 93 ASN A C 1
ATOM 775 O O . ASN A 1 93 ? -0.288 1.007 16.030 1.00 94.69 93 ASN A O 1
ATOM 779 N N . SER A 1 94 ? -0.649 2.999 15.068 1.00 97.19 94 SER A N 1
ATOM 780 C CA . SER A 1 94 ? -0.614 3.768 16.318 1.00 97.19 94 SER A CA 1
ATOM 781 C C . SER A 1 94 ? -1.991 4.000 16.952 1.00 97.19 94 SER A C 1
ATOM 783 O O . SER A 1 94 ? -2.071 4.230 18.158 1.00 97.19 94 SER A O 1
ATOM 785 N N . SER A 1 95 ? -3.079 3.921 16.179 1.00 98.19 95 SER A N 1
ATOM 786 C CA . SER A 1 95 ? -4.447 4.170 16.644 1.00 98.19 95 SER A CA 1
ATOM 787 C C . SER A 1 95 ? -5.318 2.919 16.544 1.00 98.19 95 SER A C 1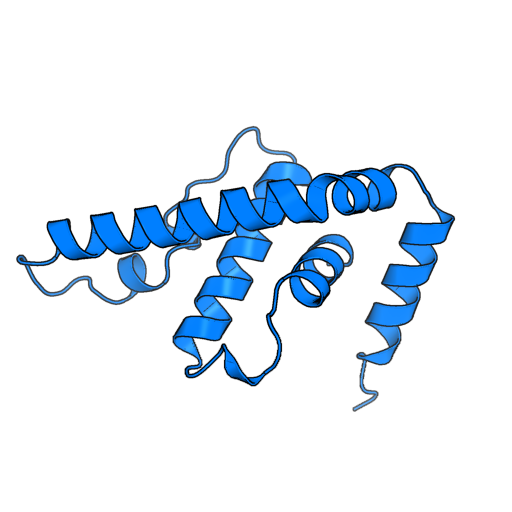
ATOM 789 O O . SER A 1 95 ? -5.730 2.503 15.461 1.00 98.19 95 SER A O 1
ATOM 791 N N . SER A 1 96 ? -5.679 2.353 17.699 1.00 97.38 96 SER A N 1
ATOM 792 C CA . SER A 1 96 ? -6.612 1.221 17.780 1.00 97.38 96 SER A CA 1
ATOM 793 C C . SER A 1 96 ? -8.013 1.572 17.267 1.00 97.38 96 SER A C 1
ATOM 795 O O . SER A 1 96 ? -8.674 0.725 16.663 1.00 97.38 96 SER A O 1
ATOM 797 N N . THR A 1 97 ? -8.456 2.817 17.463 1.00 98.06 97 THR A N 1
ATOM 798 C CA . THR A 1 97 ? -9.731 3.319 16.938 1.00 98.06 97 THR A CA 1
ATOM 799 C C . THR A 1 97 ? -9.730 3.299 15.415 1.00 98.06 97 THR A C 1
ATOM 801 O O . THR A 1 97 ? -10.598 2.664 14.825 1.00 98.06 97 THR A O 1
ATOM 804 N N . PHE A 1 98 ? -8.711 3.890 14.784 1.00 97.81 98 PHE A N 1
ATOM 805 C CA . PHE A 1 98 ? -8.610 3.925 13.324 1.00 97.81 98 PHE A CA 1
ATOM 806 C C . PHE A 1 98 ? -8.490 2.517 12.726 1.00 97.81 98 PHE A C 1
ATOM 808 O O . PHE A 1 98 ? -9.168 2.191 11.755 1.00 97.81 98 PHE A O 1
ATOM 815 N N . PHE A 1 99 ? -7.711 1.628 13.353 1.00 98.00 99 PHE A N 1
ATOM 816 C CA . PHE A 1 99 ? -7.678 0.220 12.953 1.00 98.00 99 PHE A CA 1
ATOM 817 C C . PHE A 1 99 ? -9.064 -0.430 12.994 1.00 98.00 99 PHE A C 1
ATOM 819 O O . PHE A 1 99 ? -9.440 -1.148 12.068 1.00 98.00 99 PHE A O 1
ATOM 826 N N . THR A 1 100 ? -9.828 -0.186 14.060 1.00 97.56 100 THR A N 1
ATOM 827 C CA . THR A 1 100 ? -11.166 -0.767 14.230 1.00 97.56 100 THR A CA 1
ATOM 828 C C . THR A 1 100 ? -12.144 -0.236 13.186 1.00 97.56 100 THR A C 1
ATOM 830 O O . THR A 1 100 ? -12.938 -1.016 12.664 1.00 97.56 100 THR A O 1
ATOM 833 N N . GLU A 1 101 ? -12.061 1.049 12.839 1.00 97.06 101 GLU A N 1
ATOM 834 C CA . GLU A 1 101 ? -12.855 1.670 11.773 1.00 97.06 101 GLU A CA 1
ATOM 835 C C . GLU A 1 101 ? -12.581 1.000 10.421 1.00 97.06 101 GLU A C 1
ATOM 837 O O . GLU A 1 101 ? -13.499 0.451 9.813 1.00 97.06 101 GLU A O 1
ATOM 842 N N . VAL A 1 102 ? -11.312 0.941 10.004 1.00 96.56 102 VAL A N 1
ATOM 843 C CA . VAL A 1 102 ? -10.901 0.323 8.730 1.00 96.56 102 VAL A CA 1
ATOM 844 C C . VAL A 1 102 ? -11.235 -1.173 8.703 1.00 96.56 102 VAL A C 1
ATOM 846 O O . VAL A 1 102 ? -11.665 -1.715 7.685 1.00 96.56 102 VAL A O 1
ATOM 849 N N . PHE A 1 103 ? -11.075 -1.873 9.829 1.00 96.31 103 PHE A N 1
ATOM 850 C CA . PHE A 1 103 ? -11.457 -3.280 9.938 1.00 96.31 103 PHE A CA 1
ATOM 851 C C . PHE A 1 103 ? -12.971 -3.482 9.835 1.00 96.31 103 PHE A C 1
ATOM 853 O O . PHE A 1 103 ? -13.417 -4.436 9.198 1.00 96.31 103 PHE A O 1
ATOM 860 N N . SER A 1 104 ? -13.766 -2.610 10.457 1.00 95.69 104 SER A N 1
ATOM 861 C CA . SER A 1 104 ? -15.225 -2.657 10.366 1.00 95.69 104 SER A CA 1
ATOM 862 C C . SER A 1 104 ? -15.697 -2.376 8.945 1.00 95.69 104 SER A C 1
ATOM 864 O O . SER A 1 104 ? -16.590 -3.066 8.463 1.00 95.69 104 SER A O 1
ATOM 866 N N . GLU A 1 105 ? -15.076 -1.418 8.261 1.00 94.69 105 GLU A N 1
ATOM 867 C CA . GLU A 1 105 ? -15.344 -1.128 6.856 1.00 94.69 105 GLU A CA 1
ATOM 868 C C . GLU A 1 105 ? -15.039 -2.343 5.976 1.00 94.69 105 GLU A C 1
ATOM 870 O O . GLU A 1 105 ? -15.903 -2.781 5.222 1.00 94.69 105 GLU A O 1
ATOM 875 N N . LEU A 1 106 ? -13.868 -2.971 6.135 1.00 94.75 106 LEU A N 1
ATOM 876 C CA . LEU A 1 106 ? -13.512 -4.179 5.384 1.00 94.75 106 LEU A CA 1
ATOM 877 C C . LEU A 1 106 ? -14.569 -5.288 5.527 1.00 94.75 106 LEU A C 1
ATOM 879 O O . LEU A 1 106 ? -14.874 -5.984 4.559 1.00 94.75 106 LEU A O 1
ATOM 883 N N . LYS A 1 107 ? -15.160 -5.452 6.716 1.00 93.44 107 LYS A N 1
ATOM 884 C CA . LYS A 1 107 ? -16.217 -6.452 6.936 1.00 93.44 107 LYS A CA 1
ATOM 885 C C . LYS A 1 107 ? -17.480 -6.185 6.126 1.00 93.44 107 LYS A C 1
ATOM 887 O O . LYS A 1 107 ? -18.181 -7.141 5.823 1.00 93.44 107 LYS A O 1
ATOM 892 N N . THR A 1 108 ? -17.771 -4.939 5.757 1.00 93.25 108 THR A N 1
ATOM 893 C CA . THR A 1 108 ? -18.957 -4.618 4.942 1.00 93.25 108 THR A CA 1
ATOM 894 C C . THR A 1 108 ? -18.888 -5.222 3.537 1.00 93.25 108 THR A C 1
ATOM 896 O O . THR A 1 108 ? -19.926 -5.496 2.944 1.00 93.25 108 THR A O 1
ATOM 899 N N . TYR A 1 109 ? -17.681 -5.519 3.042 1.00 89.06 109 TYR A N 1
ATOM 900 C CA . TYR A 1 109 ? -17.456 -6.207 1.767 1.00 89.06 109 TYR A CA 1
ATOM 901 C C . TYR A 1 109 ? -17.504 -7.738 1.883 1.00 89.06 109 TYR A C 1
ATOM 903 O O . TYR A 1 109 ? -17.448 -8.435 0.868 1.00 89.06 109 TYR A O 1
ATOM 911 N N . SER A 1 110 ? -17.605 -8.278 3.103 1.00 80.81 110 SER A N 1
ATOM 912 C CA . SER A 1 110 ? -17.851 -9.702 3.326 1.00 80.81 110 SER A CA 1
ATOM 913 C C . SER A 1 110 ? -19.304 -9.996 2.970 1.00 80.81 110 SER A C 1
ATOM 915 O O . SER A 1 110 ? -20.195 -9.911 3.808 1.00 80.81 110 SER A O 1
ATOM 917 N N . THR A 1 111 ? -19.546 -10.315 1.707 1.00 69.19 111 THR A N 1
ATOM 918 C CA . THR A 1 111 ? -20.836 -10.822 1.245 1.00 69.19 111 THR A CA 1
ATOM 919 C C . THR A 1 111 ? -21.098 -12.177 1.906 1.00 69.19 111 THR A C 1
ATOM 921 O O . THR A 1 111 ? -20.305 -13.107 1.763 1.00 69.19 111 THR A O 1
ATOM 924 N N . GLU A 1 112 ? -22.189 -12.280 2.672 1.00 53.22 112 GLU A N 1
ATOM 925 C CA . GLU A 1 112 ? -22.773 -13.573 3.037 1.00 53.22 112 GLU A CA 1
ATOM 926 C C . GLU A 1 112 ? -23.284 -14.220 1.740 1.00 53.22 112 GLU A C 1
ATOM 928 O O . GLU A 1 112 ? -24.325 -13.824 1.214 1.00 53.22 112 GLU A O 1
ATOM 933 N N . PHE A 1 113 ? -22.507 -15.150 1.185 1.00 46.03 113 PHE A N 1
ATOM 934 C CA . PHE A 1 113 ? -22.964 -16.101 0.171 1.00 46.03 113 PHE A CA 1
ATOM 935 C C . PHE A 1 113 ? -23.219 -17.455 0.828 1.00 46.03 113 PHE A C 1
ATOM 937 O O . PHE A 1 113 ? -22.340 -17.902 1.604 1.00 46.03 113 PHE A O 1
#

Secondary structure (DSSP, 8-state):
-HHHHHHHHHHS--GGG--SHHHHHHHHHHHHHHHHHHH-SSS---SGGG-HHHHH--S-TT-HHHHHHHHHHHHHHHHHHHHHHHHHHHHHHH-HHHHHHHHHHHHHT----

Mean predicted aligned error: 6.71 Å

Foldseek 3Di:
DLQLLVLLVVQVPPPVPDDDPLSSLLSSLLSVLVCCCQVNPDVHDDCQVSQPCNVPPPDDPVCPVVVVVSVVVSVVSNVVSCVVCVVVSVCCVVDPVSVVVSVVVVVVPPDPD

pLDDT: mean 84.61, std 15.63, range [46.03, 98.19]

Sequence (113 aa):
LVFVFLIIREVIPDEESIHTVEDLHAWVLTCLYISYSYMGNEISYPLKPFLIELVSRRKCDRTRLLLLGDRDKFWERCVTIVTSHSEDMLRLNSSSTFFTEVFSELKTYSTEF

Nearest PDB structures (foldseek):
  3o0g-assembly2_E  TM=9.363E-01  e=7.736E-06  Homo sapiens
  7vdr-assembly2_D  TM=9.354E-01  e=1.176E-05  Homo sapiens
  1ung-assembly2_E  TM=8.604E-01  e=2.578E-05  Homo sapiens